Protein AF-A0AAW1MTC0-F1 (afdb_monomer_lite)

pLDDT: mean 72.54, std 16.13, range [32.16, 92.81]

Sequence (130 aa):
MGKDGNGERHPGLLRMIFGPSPLHTHTLKHLAIARGFKNVDELLASLGKKAHEISLKEAMAMLEEASLDEYIESNISYYYRPGKGYRPCNQLLEKFLKPKEPHLINVYRRNLMKYCGYTKEELYSLKGKH

Structure (mmCIF, N/CA/C/O backbone):
data_AF-A0AAW1MTC0-F1
#
_entry.id   AF-A0AAW1MTC0-F1
#
loop_
_atom_site.group_PDB
_atom_site.id
_atom_site.type_symbol
_atom_site.label_atom_id
_atom_site.label_alt_id
_atom_site.label_comp_id
_atom_site.label_asym_id
_atom_site.label_entity_id
_atom_site.label_seq_id
_atom_site.pdbx_PDB_ins_code
_atom_site.Cartn_x
_atom_site.Cartn_y
_atom_site.Cartn_z
_atom_site.occupancy
_atom_site.B_iso_or_equiv
_atom_site.auth_seq_id
_atom_site.auth_comp_id
_atom_site.auth_asym_id
_atom_site.auth_atom_id
_atom_site.pdbx_PDB_model_num
ATOM 1 N N . MET A 1 1 ? 24.613 -7.323 26.678 1.00 32.16 1 MET A N 1
ATOM 2 C CA . MET A 1 1 ? 25.277 -7.378 25.356 1.00 32.16 1 MET A CA 1
ATOM 3 C C . MET A 1 1 ? 24.160 -7.597 24.342 1.00 32.16 1 MET A C 1
ATOM 5 O O . MET A 1 1 ? 23.613 -8.683 24.327 1.00 32.16 1 MET A O 1
ATOM 9 N N . GLY A 1 2 ? 23.533 -6.549 23.796 1.00 35.75 2 GLY A N 1
ATOM 10 C CA . GLY A 1 2 ? 24.021 -5.727 22.674 1.00 35.75 2 GLY A CA 1
ATOM 11 C C . GLY A 1 2 ? 23.745 -6.502 21.373 1.00 35.75 2 GLY A C 1
ATOM 12 O O . GLY A 1 2 ? 24.327 -7.562 21.215 1.00 35.75 2 GLY A O 1
ATOM 13 N N . LYS A 1 3 ? 22.879 -6.090 20.441 1.00 34.94 3 LYS A N 1
ATOM 14 C CA . LYS A 1 3 ? 22.654 -4.733 19.931 1.00 34.94 3 LYS A CA 1
ATOM 15 C C . LYS A 1 3 ? 21.317 -4.609 19.172 1.00 34.94 3 LYS A C 1
ATOM 17 O O . LYS A 1 3 ? 20.967 -5.480 18.387 1.00 34.94 3 LYS A O 1
ATOM 22 N N . ASP A 1 4 ? 20.652 -3.481 19.412 1.00 35.03 4 ASP A N 1
ATOM 23 C CA . ASP A 1 4 ? 20.067 -2.583 18.410 1.00 35.03 4 ASP A CA 1
ATOM 24 C C . ASP A 1 4 ? 18.969 -3.145 17.492 1.00 35.03 4 ASP A C 1
ATOM 26 O O . ASP A 1 4 ? 19.138 -3.308 16.285 1.00 35.03 4 ASP A O 1
ATOM 30 N N . GLY A 1 5 ? 17.771 -3.298 18.065 1.00 33.06 5 GLY A N 1
ATOM 31 C CA . GLY A 1 5 ? 16.521 -3.138 17.323 1.00 33.06 5 GLY A CA 1
ATOM 32 C C . GLY A 1 5 ? 16.388 -1.683 16.883 1.00 33.06 5 GLY A C 1
ATOM 33 O O . GLY A 1 5 ? 15.680 -0.896 17.511 1.00 33.06 5 GLY A O 1
ATOM 34 N N . ASN A 1 6 ? 17.123 -1.310 15.835 1.00 34.28 6 ASN A N 1
ATOM 35 C CA . ASN A 1 6 ? 16.982 -0.028 15.165 1.00 34.28 6 ASN A CA 1
ATOM 36 C C . ASN A 1 6 ? 15.666 -0.054 14.378 1.00 34.28 6 ASN A C 1
ATOM 38 O O . ASN A 1 6 ? 15.640 -0.213 13.161 1.00 34.28 6 ASN A O 1
ATOM 42 N N . GLY A 1 7 ? 14.555 0.043 15.110 1.00 34.62 7 GLY A N 1
ATOM 43 C CA . GLY A 1 7 ? 13.296 0.506 14.564 1.00 34.62 7 GLY A CA 1
ATOM 44 C C . GLY A 1 7 ? 13.522 1.945 14.144 1.00 34.62 7 GLY A C 1
ATOM 45 O O . GLY A 1 7 ? 13.298 2.864 14.935 1.00 34.62 7 GLY A O 1
ATOM 46 N N . GLU A 1 8 ? 14.031 2.132 12.926 1.00 37.62 8 GL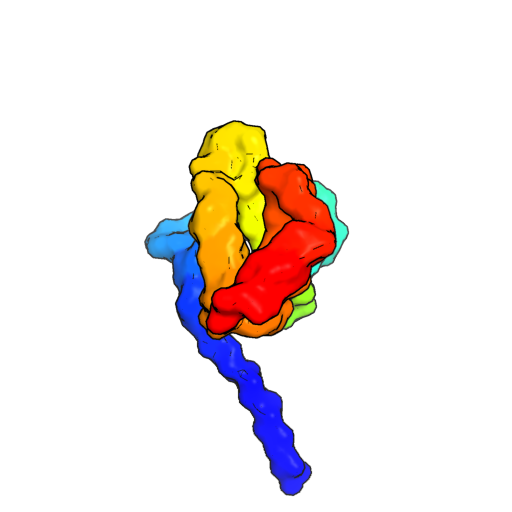U A N 1
ATOM 47 C CA . GLU A 1 8 ? 13.958 3.406 12.234 1.00 37.62 8 GLU A CA 1
ATOM 48 C C . GLU A 1 8 ? 12.480 3.765 12.184 1.00 37.62 8 GLU A C 1
ATOM 50 O O . GLU A 1 8 ? 11.711 3.324 11.334 1.00 37.62 8 GLU A O 1
ATOM 55 N N . ARG A 1 9 ? 12.050 4.533 13.186 1.00 47.78 9 ARG A N 1
ATOM 56 C CA . ARG A 1 9 ? 10.753 5.183 13.186 1.00 47.78 9 ARG A CA 1
ATOM 57 C C . ARG A 1 9 ? 10.734 5.941 11.870 1.00 47.78 9 ARG A C 1
ATOM 59 O O . ARG A 1 9 ? 11.598 6.787 11.654 1.00 47.78 9 ARG A O 1
ATOM 66 N N . HIS A 1 10 ? 9.807 5.598 10.982 1.00 44.53 10 HIS A N 1
ATOM 67 C CA . HIS A 1 10 ? 9.632 6.250 9.689 1.00 44.53 10 HIS A CA 1
ATOM 68 C C . HIS A 1 10 ? 8.545 7.337 9.824 1.00 44.53 10 HIS A C 1
ATOM 70 O O . HIS A 1 10 ? 7.417 7.142 9.362 1.00 44.53 10 HIS A O 1
ATOM 76 N N . PRO A 1 11 ? 8.818 8.507 10.443 1.00 44.66 11 PRO A N 1
ATOM 77 C CA . PRO A 1 11 ? 7.819 9.560 10.627 1.00 44.66 11 PRO A CA 1
ATOM 78 C C . PRO A 1 11 ? 7.290 10.092 9.287 1.00 44.66 11 PRO A C 1
ATOM 80 O O . PRO A 1 11 ? 6.151 10.551 9.210 1.00 44.66 11 PRO A O 1
ATOM 83 N N . GLY A 1 12 ? 8.082 9.991 8.211 1.00 45.09 12 GLY A N 1
ATOM 84 C CA . GLY A 1 12 ? 7.657 10.345 6.854 1.00 45.09 12 GLY A CA 1
ATOM 85 C C . GLY A 1 12 ? 6.577 9.417 6.292 1.00 45.09 12 GLY A C 1
ATOM 86 O O . GLY A 1 12 ? 5.642 9.889 5.646 1.00 45.09 12 GLY A O 1
ATOM 87 N N . LEU A 1 13 ? 6.659 8.121 6.601 1.00 50.22 13 LEU A N 1
ATOM 88 C CA . LEU A 1 13 ? 5.691 7.106 6.188 1.00 50.22 13 LEU A CA 1
ATOM 89 C C . LEU A 1 13 ? 4.363 7.317 6.920 1.00 50.22 13 LEU A C 1
ATOM 91 O O . LEU A 1 13 ? 3.309 7.378 6.300 1.00 50.22 13 LEU A O 1
ATOM 95 N N . LEU A 1 14 ? 4.432 7.583 8.225 1.00 48.91 14 LEU A N 1
ATOM 96 C CA . LEU A 1 14 ? 3.274 7.876 9.071 1.00 48.91 14 LEU A CA 1
ATOM 97 C C . LEU A 1 14 ? 2.541 9.153 8.626 1.00 48.91 14 LEU A C 1
ATOM 99 O O . LEU A 1 14 ? 1.317 9.167 8.510 1.00 48.91 14 LEU A O 1
ATOM 103 N N . ARG A 1 15 ? 3.268 10.219 8.275 1.00 47.66 15 ARG A N 1
ATOM 104 C CA . ARG A 1 15 ? 2.656 11.450 7.745 1.00 47.66 15 ARG A CA 1
ATOM 105 C C . ARG A 1 15 ? 2.030 11.250 6.358 1.00 47.66 15 ARG A C 1
ATOM 107 O O . ARG A 1 15 ? 1.023 11.885 6.051 1.00 47.66 15 ARG A O 1
ATOM 114 N N . MET A 1 16 ? 2.601 10.365 5.538 1.00 49.62 16 MET A N 1
ATOM 115 C CA . MET A 1 16 ? 2.048 9.973 4.234 1.00 49.62 16 MET A CA 1
ATOM 116 C C . MET A 1 16 ? 0.772 9.129 4.376 1.00 49.62 16 MET A C 1
ATOM 118 O O . MET A 1 16 ? -0.107 9.199 3.520 1.00 49.62 16 MET A O 1
ATOM 122 N N . ILE A 1 17 ? 0.678 8.366 5.464 1.00 51.66 17 ILE A N 1
ATOM 123 C CA . ILE A 1 17 ? -0.418 7.451 5.774 1.00 51.66 17 ILE A CA 1
ATOM 124 C C . ILE A 1 17 ? -1.635 8.178 6.369 1.00 51.66 17 ILE A C 1
ATOM 126 O O . ILE A 1 17 ? -2.764 7.939 5.946 1.00 51.66 17 ILE A O 1
ATOM 130 N N . PHE A 1 18 ? -1.422 9.060 7.347 1.00 53.31 18 PHE A N 1
ATOM 131 C CA . PHE A 1 18 ? -2.520 9.640 8.129 1.00 53.31 18 PHE A CA 1
ATOM 132 C C . PHE A 1 18 ? -2.961 11.030 7.649 1.00 53.31 18 PHE A C 1
ATOM 134 O O . PHE A 1 18 ? -4.086 11.444 7.925 1.00 53.31 18 PHE A O 1
ATOM 141 N N . GLY A 1 19 ? -2.115 11.757 6.908 1.00 45.34 19 GLY A N 1
ATOM 142 C CA . GLY A 1 19 ? -2.355 13.177 6.639 1.00 45.34 19 GLY A CA 1
ATOM 143 C C . GLY A 1 19 ? -2.481 14.005 7.937 1.00 45.34 19 GLY A C 1
ATOM 144 O O . GLY A 1 19 ? -2.258 13.495 9.032 1.00 45.34 19 GLY A O 1
ATOM 145 N N . PRO A 1 20 ? -2.798 15.308 7.852 1.00 41.78 20 PRO A N 1
ATOM 146 C CA . PRO A 1 20 ? -2.949 16.178 9.025 1.00 41.78 20 PRO A CA 1
ATOM 147 C C . PRO A 1 20 ? -4.339 16.108 9.694 1.00 41.78 20 PRO A C 1
ATOM 149 O O . PRO A 1 20 ? -4.627 16.915 10.574 1.00 41.78 20 PRO A O 1
ATOM 152 N N . SER A 1 21 ? -5.222 15.201 9.269 1.00 43.12 21 SER A N 1
ATOM 153 C CA . SER A 1 21 ? -6.637 15.181 9.667 1.00 43.12 21 SER A CA 1
ATOM 154 C C . SER A 1 21 ? -6.946 14.065 10.677 1.00 43.12 21 SER A C 1
ATOM 156 O O . SER A 1 21 ? -6.202 13.087 10.748 1.00 43.12 21 SER A O 1
ATOM 158 N N . PRO A 1 22 ? -8.034 14.188 11.468 1.00 50.16 22 PRO A N 1
ATOM 159 C CA . PRO A 1 22 ? -8.497 13.118 12.356 1.00 50.16 22 PRO A CA 1
ATOM 160 C C . PRO A 1 22 ? -8.646 11.794 11.597 1.00 50.16 22 PRO A C 1
ATOM 162 O O . PRO A 1 22 ? -8.871 11.811 10.387 1.00 50.16 22 PRO A O 1
ATOM 165 N N . LEU A 1 23 ? -8.530 10.664 12.311 1.00 58.09 23 LEU A N 1
ATOM 166 C CA . LEU A 1 23 ? -8.659 9.304 11.769 1.00 58.09 23 LEU A CA 1
ATOM 167 C C . LEU A 1 23 ? -9.931 9.182 10.918 1.00 58.09 23 LEU A C 1
ATOM 169 O O . LEU A 1 23 ? -11.021 8.917 11.420 1.00 58.09 23 LEU A O 1
ATOM 173 N N . HIS A 1 24 ? -9.801 9.404 9.611 1.00 63.59 24 HIS A N 1
ATOM 174 C CA . HIS A 1 24 ? -10.917 9.278 8.690 1.00 63.59 24 HIS A CA 1
ATOM 175 C C . HIS A 1 24 ? -11.379 7.817 8.682 1.00 63.59 24 HIS A C 1
ATOM 177 O O . HIS A 1 24 ? -10.584 6.897 8.872 1.00 63.59 24 HIS A O 1
ATOM 183 N N . THR A 1 25 ? -12.657 7.576 8.374 1.00 64.31 25 THR A N 1
ATOM 184 C CA . THR A 1 25 ? -13.231 6.225 8.204 1.00 64.31 25 THR A CA 1
ATOM 185 C C . THR A 1 25 ? -12.379 5.335 7.291 1.00 64.31 25 THR A C 1
ATOM 187 O O . THR A 1 25 ? -12.350 4.117 7.439 1.00 64.31 25 THR A O 1
ATOM 190 N N . HIS A 1 26 ? -11.651 5.941 6.352 1.00 67.94 26 HIS A N 1
ATOM 191 C CA . HIS A 1 26 ? -10.685 5.265 5.498 1.00 67.94 26 HIS A CA 1
ATOM 192 C C . HIS A 1 26 ? -9.518 4.640 6.280 1.00 67.94 26 HIS A C 1
ATOM 194 O O . HIS A 1 26 ? -9.165 3.492 6.039 1.00 67.94 26 HIS A O 1
ATOM 200 N N . THR A 1 27 ? -8.952 5.341 7.258 1.00 71.75 27 THR A N 1
ATOM 201 C CA . THR A 1 27 ? -7.850 4.825 8.071 1.00 71.75 27 THR A CA 1
ATOM 202 C C . THR A 1 27 ? -8.278 3.636 8.920 1.00 71.75 27 THR A C 1
ATOM 204 O O . THR A 1 27 ? -7.564 2.640 8.971 1.00 71.75 27 THR A O 1
ATOM 207 N N . LEU A 1 28 ? -9.477 3.695 9.506 1.00 76.81 28 LEU A N 1
ATOM 208 C CA . LEU A 1 28 ? -10.050 2.567 10.244 1.00 76.81 28 LEU A CA 1
ATOM 209 C C . LEU A 1 28 ? -10.315 1.361 9.334 1.00 76.81 28 LEU A C 1
ATOM 211 O O . LEU A 1 28 ? -10.096 0.230 9.752 1.00 76.81 28 LEU A O 1
ATOM 215 N N . LYS A 1 29 ? -10.727 1.581 8.076 1.00 77.31 29 LYS A N 1
ATOM 216 C CA . LYS A 1 29 ? -10.874 0.494 7.089 1.00 77.31 29 LYS A CA 1
ATOM 217 C C . LYS A 1 29 ? -9.547 -0.203 6.817 1.00 77.31 29 LYS A C 1
ATOM 219 O O . LYS A 1 29 ? -9.502 -1.425 6.772 1.00 77.31 29 LYS A O 1
ATOM 224 N N . HIS A 1 30 ? -8.473 0.561 6.638 1.00 72.75 30 HIS A N 1
ATOM 225 C CA . HIS A 1 30 ? -7.155 -0.020 6.375 1.00 72.75 30 HIS A CA 1
ATOM 226 C C . HIS A 1 30 ? -6.581 -0.702 7.613 1.00 72.75 30 HIS A C 1
ATOM 228 O O . HIS A 1 30 ? -5.959 -1.749 7.487 1.00 72.75 30 HIS A O 1
ATOM 234 N N . LEU A 1 31 ? -6.844 -0.157 8.801 1.00 76.25 31 LEU A N 1
ATOM 235 C CA . LEU A 1 31 ? -6.480 -0.792 10.061 1.00 76.25 31 LEU A CA 1
ATOM 236 C C . LEU A 1 31 ? -7.211 -2.127 10.262 1.00 76.25 31 LEU A C 1
ATOM 238 O O . LEU A 1 31 ? -6.598 -3.105 10.678 1.00 76.25 31 LEU A O 1
ATOM 242 N N . ALA A 1 32 ? -8.501 -2.181 9.918 1.00 79.50 32 ALA A N 1
ATOM 243 C CA . ALA A 1 32 ? -9.287 -3.408 9.967 1.00 79.50 32 ALA A CA 1
ATOM 244 C C . ALA A 1 32 ? -8.684 -4.482 9.051 1.00 79.50 32 ALA A C 1
ATOM 246 O O . ALA A 1 32 ? -8.410 -5.584 9.514 1.00 79.50 32 ALA A O 1
ATOM 247 N N . ILE A 1 33 ? -8.385 -4.128 7.794 1.00 73.88 33 ILE A N 1
ATOM 248 C CA . ILE A 1 33 ? -7.745 -5.034 6.826 1.00 73.88 33 ILE A CA 1
ATOM 249 C C . ILE A 1 33 ? -6.393 -5.530 7.349 1.00 73.88 33 ILE A C 1
ATOM 251 O O . ILE A 1 33 ? -6.149 -6.732 7.345 1.00 73.88 33 ILE A O 1
ATOM 255 N N . ALA A 1 34 ? -5.538 -4.626 7.833 1.00 71.31 34 ALA A N 1
ATOM 256 C CA . ALA A 1 34 ? -4.193 -4.966 8.296 1.00 71.31 34 ALA A CA 1
ATOM 257 C C . ALA A 1 34 ? -4.196 -5.901 9.522 1.00 71.31 34 ALA A C 1
ATOM 259 O O . ALA A 1 34 ? -3.251 -6.653 9.733 1.00 71.31 34 ALA A O 1
ATOM 260 N N . ARG A 1 35 ? -5.268 -5.888 10.323 1.00 76.50 35 ARG A N 1
ATOM 261 C CA . ARG A 1 35 ? -5.459 -6.815 11.450 1.00 76.50 35 ARG A CA 1
ATOM 262 C C . ARG A 1 35 ? -6.289 -8.056 11.104 1.00 76.50 35 ARG A C 1
ATOM 264 O O . ARG A 1 35 ? -6.621 -8.825 12.002 1.00 76.50 35 ARG A O 1
ATOM 271 N N . GLY A 1 36 ? -6.624 -8.259 9.829 1.00 77.31 36 GLY A N 1
ATOM 272 C CA . GLY A 1 36 ? -7.372 -9.426 9.358 1.00 77.31 36 GLY A CA 1
ATOM 273 C C . GLY A 1 36 ? -8.887 -9.363 9.584 1.00 77.31 36 GLY A C 1
ATOM 274 O O . GLY A 1 36 ? -9.561 -10.385 9.460 1.00 77.31 36 GLY A O 1
ATOM 275 N N . PHE A 1 37 ? -9.445 -8.192 9.895 1.00 84.25 37 PHE A N 1
ATOM 276 C CA . PHE A 1 37 ? -10.891 -7.989 10.015 1.00 84.25 37 PHE A CA 1
ATOM 277 C C . PHE A 1 37 ? -11.531 -7.696 8.657 1.00 84.25 37 PHE A C 1
ATOM 279 O O . PHE A 1 37 ? -10.933 -7.054 7.788 1.00 84.25 37 PHE A O 1
ATOM 286 N N . LYS A 1 38 ? -12.789 -8.111 8.471 1.00 81.19 38 LYS A N 1
ATOM 287 C CA . LYS A 1 38 ? -13.498 -7.916 7.193 1.00 81.19 38 LYS A CA 1
ATOM 288 C C . LYS A 1 38 ? -13.936 -6.472 6.978 1.00 81.19 38 LYS A C 1
ATOM 290 O O . LYS A 1 38 ? -14.080 -6.029 5.839 1.00 81.19 38 LYS A O 1
ATOM 295 N N . ASN A 1 39 ? -14.212 -5.749 8.058 1.00 83.56 39 ASN A N 1
ATOM 296 C CA . ASN A 1 39 ? -14.722 -4.385 8.018 1.00 83.56 39 ASN A CA 1
ATOM 297 C C . ASN A 1 39 ? -14.390 -3.625 9.315 1.00 83.56 39 ASN A C 1
ATOM 299 O O . ASN A 1 39 ? -13.837 -4.177 10.265 1.00 83.56 39 ASN A O 1
ATOM 303 N N . VAL A 1 40 ? -14.718 -2.332 9.331 1.00 84.19 40 VAL A N 1
ATOM 304 C CA . VAL A 1 40 ? -14.473 -1.453 10.484 1.00 84.19 40 VAL A CA 1
ATOM 305 C C . VAL A 1 40 ? -15.293 -1.873 11.696 1.00 84.19 40 VAL A C 1
ATOM 307 O O . VAL A 1 40 ? -14.786 -1.783 12.805 1.00 84.19 40 VAL A O 1
ATOM 310 N N . ASP A 1 41 ? -16.520 -2.351 11.509 1.00 86.12 41 ASP A N 1
ATOM 311 C CA . ASP A 1 41 ? -17.399 -2.696 12.627 1.00 86.12 41 ASP A CA 1
ATOM 312 C C . ASP A 1 41 ? -16.860 -3.898 13.411 1.00 86.12 41 ASP A C 1
ATOM 314 O O . ASP A 1 41 ? -16.874 -3.878 14.637 1.00 86.12 41 ASP A O 1
ATOM 318 N N . GLU A 1 42 ? -16.293 -4.897 12.728 1.00 87.31 42 GLU A N 1
ATOM 319 C CA . GLU A 1 42 ? -15.599 -6.025 13.364 1.00 87.31 42 GLU A CA 1
ATOM 320 C C . GLU A 1 42 ? -14.370 -5.569 14.162 1.00 87.31 42 GLU A C 1
ATOM 322 O O . GLU A 1 42 ? -14.180 -6.000 15.301 1.00 87.31 42 GLU A O 1
ATOM 327 N N . LEU A 1 43 ? -13.571 -4.651 13.606 1.00 88.06 43 LEU A N 1
ATOM 328 C CA . LEU A 1 43 ? -12.450 -4.043 14.327 1.00 88.06 43 LEU A CA 1
ATOM 329 C C . LEU A 1 43 ? -12.949 -3.311 15.583 1.00 88.06 43 LEU A C 1
ATOM 331 O O . LEU A 1 43 ? -12.444 -3.551 16.676 1.00 88.06 43 LEU A O 1
ATOM 335 N N . LEU A 1 44 ? -13.948 -2.439 15.445 1.00 88.44 44 LEU A N 1
ATOM 336 C CA . LEU A 1 44 ? -14.503 -1.647 16.546 1.00 88.44 44 LEU A CA 1
ATOM 337 C C . LEU A 1 44 ? -15.117 -2.529 17.641 1.00 88.44 44 LEU A C 1
ATOM 339 O O . LEU A 1 44 ? -14.890 -2.282 18.826 1.00 88.44 44 LEU A O 1
ATOM 343 N N . ALA A 1 45 ? -15.825 -3.592 17.249 1.00 89.75 45 ALA A N 1
ATOM 344 C CA . ALA A 1 45 ? -16.372 -4.588 18.161 1.00 89.75 45 ALA A CA 1
ATOM 345 C C . ALA A 1 45 ? -15.265 -5.325 18.928 1.00 89.75 45 ALA A C 1
ATOM 347 O O . ALA A 1 45 ? -15.375 -5.476 20.142 1.00 89.75 45 ALA A O 1
ATOM 348 N N . SER A 1 46 ? -14.174 -5.715 18.253 1.00 88.12 46 SER A N 1
ATOM 349 C CA . SER A 1 46 ? -13.023 -6.367 18.901 1.00 88.12 46 SER A CA 1
ATOM 350 C C . SER A 1 46 ? -12.320 -5.466 19.92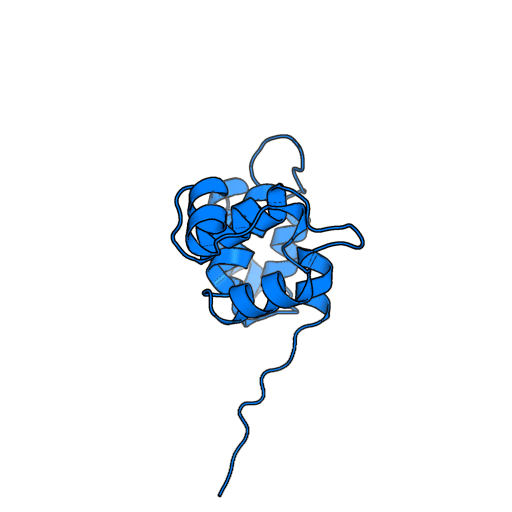1 1.00 88.12 46 SER A C 1
ATOM 352 O O . SER A 1 46 ? -11.808 -5.949 20.928 1.00 88.12 46 SER A O 1
ATOM 354 N N . LEU A 1 47 ? -12.331 -4.152 19.680 1.00 86.06 47 LEU A N 1
ATOM 355 C CA . LEU A 1 47 ? -11.732 -3.152 20.560 1.00 86.06 47 LEU A CA 1
ATOM 356 C C . LEU A 1 47 ? -12.682 -2.707 21.679 1.00 86.06 47 LEU A C 1
ATOM 358 O O . LEU A 1 47 ? -12.240 -2.038 22.610 1.00 86.06 47 LEU A O 1
ATOM 362 N N . GLY A 1 48 ? -13.978 -3.025 21.578 1.00 89.00 48 GLY A N 1
ATOM 363 C CA . GLY A 1 48 ? -15.007 -2.516 22.484 1.00 89.00 48 GLY A CA 1
ATOM 364 C C . GLY A 1 48 ? -15.152 -0.991 22.431 1.00 89.00 48 GLY A C 1
ATOM 365 O O . GLY A 1 48 ? -15.474 -0.375 23.445 1.00 89.00 48 GLY A O 1
ATOM 366 N N . LYS A 1 49 ? -14.872 -0.370 21.276 1.00 86.94 49 LYS A N 1
ATOM 367 C CA . LYS A 1 49 ? -14.797 1.092 21.107 1.00 86.94 49 LYS A CA 1
ATOM 368 C C . LYS A 1 49 ? -15.595 1.576 19.904 1.00 86.94 49 LYS A C 1
ATOM 370 O O . LYS A 1 49 ? -15.765 0.864 18.921 1.00 86.94 49 LYS A O 1
ATOM 375 N N . LYS A 1 50 ? -16.024 2.835 19.935 1.00 84.19 50 LYS A N 1
ATOM 376 C CA . LYS A 1 50 ? -16.572 3.565 18.785 1.00 84.19 50 LYS A CA 1
ATOM 377 C C . LYS A 1 50 ? -15.448 4.230 17.987 1.00 84.19 50 LYS A C 1
ATOM 379 O O . LYS A 1 50 ? -14.388 4.552 18.512 1.00 84.19 50 LYS A O 1
ATOM 384 N N . ALA A 1 51 ? -15.708 4.516 16.710 1.00 78.31 51 ALA A N 1
ATOM 385 C CA . ALA A 1 51 ? -14.722 5.094 15.786 1.00 78.31 51 ALA A CA 1
ATOM 386 C C . ALA A 1 51 ? -14.045 6.384 16.290 1.00 78.31 51 ALA A C 1
ATOM 388 O O . ALA A 1 51 ? -12.858 6.582 16.056 1.00 78.31 51 ALA A O 1
ATOM 389 N N . HIS A 1 52 ? -14.787 7.254 16.982 1.00 78.56 52 HIS A N 1
ATOM 390 C CA . HIS A 1 52 ? -14.268 8.520 17.515 1.00 78.56 52 HIS A CA 1
ATOM 391 C C . HIS A 1 52 ? -13.482 8.360 18.827 1.00 78.56 52 HIS A C 1
ATOM 393 O O . HIS A 1 52 ? -12.854 9.315 19.272 1.00 78.56 52 HIS A O 1
ATOM 399 N N . GLU A 1 53 ? -13.520 7.177 19.446 1.00 80.94 53 GLU A N 1
ATOM 400 C CA . GLU A 1 53 ? -12.806 6.859 20.691 1.00 80.94 53 GLU A CA 1
ATOM 401 C C . GLU A 1 53 ? -11.415 6.268 20.425 1.00 80.94 53 GLU A C 1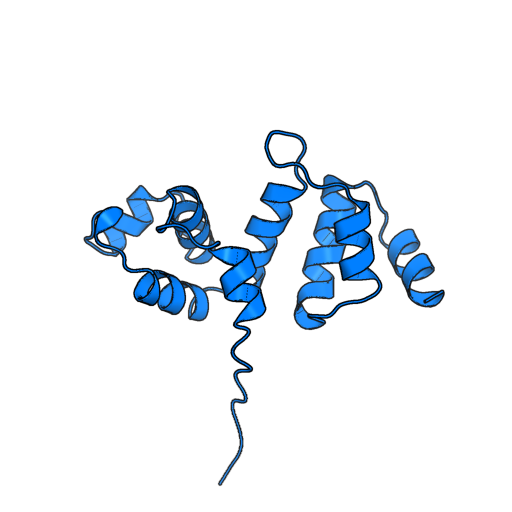
ATOM 403 O O . GLU A 1 53 ? -10.649 6.033 21.359 1.00 80.94 53 GLU A O 1
ATOM 408 N N . ILE A 1 54 ? -11.080 6.015 19.156 1.00 79.19 54 ILE A N 1
ATOM 409 C CA . ILE A 1 54 ? -9.753 5.556 18.753 1.00 79.19 54 ILE A CA 1
ATOM 410 C C . ILE A 1 54 ? -8.875 6.781 18.545 1.00 79.19 54 ILE A C 1
ATOM 412 O O . ILE A 1 54 ? -9.103 7.589 17.643 1.00 79.19 54 ILE A O 1
ATOM 416 N N . SER A 1 55 ? -7.845 6.911 19.375 1.00 77.81 55 SER A N 1
ATOM 417 C CA . SER A 1 55 ? -6.841 7.952 19.197 1.00 77.81 55 SER A CA 1
ATOM 418 C C . SER A 1 55 ? -5.877 7.611 18.058 1.00 77.81 55 SER A C 1
ATOM 420 O O . SER A 1 55 ? -5.634 6.445 17.738 1.00 77.81 55 SER A O 1
ATOM 422 N N . LEU A 1 56 ? -5.246 8.638 17.477 1.00 70.31 56 LEU A N 1
ATOM 423 C CA . LEU A 1 56 ? -4.184 8.449 16.482 1.00 70.31 56 LEU A CA 1
ATOM 424 C C . LEU A 1 56 ? -3.055 7.558 17.026 1.00 70.31 56 LEU A C 1
ATOM 426 O O . LEU A 1 56 ? -2.565 6.691 16.314 1.00 70.31 56 LEU A O 1
ATOM 430 N N . LYS A 1 57 ? -2.690 7.728 18.302 1.00 71.25 57 LYS A N 1
ATOM 431 C CA . LYS A 1 57 ? -1.639 6.941 18.960 1.00 71.25 57 LYS A CA 1
ATOM 432 C C . LYS A 1 57 ? -1.985 5.451 19.027 1.00 71.25 57 LYS A C 1
ATOM 434 O O . LYS A 1 57 ? -1.122 4.618 18.779 1.00 71.25 57 LYS A O 1
ATOM 439 N N . GLU A 1 58 ? -3.234 5.111 19.333 1.00 75.44 58 GLU A N 1
ATOM 440 C CA . GLU A 1 58 ? -3.687 3.714 19.360 1.00 75.44 58 GLU A CA 1
ATOM 441 C C . GLU A 1 58 ? -3.762 3.114 17.959 1.00 75.44 58 GLU A C 1
ATOM 443 O O . GLU A 1 58 ? -3.312 1.992 17.752 1.00 75.44 58 GLU A O 1
ATOM 448 N N . ALA A 1 59 ? -4.266 3.872 16.979 1.00 74.94 59 ALA A N 1
ATOM 449 C CA . ALA A 1 59 ? -4.239 3.450 15.581 1.00 74.94 59 ALA A CA 1
ATOM 450 C C . ALA A 1 59 ? -2.810 3.164 15.103 1.00 74.94 59 ALA A C 1
ATOM 452 O O . ALA A 1 59 ? -2.592 2.180 14.405 1.00 74.94 59 ALA A O 1
ATOM 453 N N . MET A 1 60 ? -1.837 3.979 15.514 1.00 68.69 60 MET A N 1
ATOM 454 C CA . MET A 1 60 ? -0.426 3.760 15.201 1.00 68.69 60 MET A CA 1
ATOM 455 C C . MET A 1 60 ? 0.127 2.491 15.853 1.00 68.69 60 MET A C 1
ATOM 457 O O . MET A 1 60 ? 0.714 1.681 15.148 1.00 68.69 60 MET A O 1
ATOM 461 N N . ALA A 1 61 ? -0.108 2.277 17.150 1.00 72.31 61 ALA A N 1
ATOM 462 C CA . ALA A 1 61 ? 0.341 1.062 17.835 1.00 72.31 61 ALA A CA 1
ATOM 463 C C . ALA A 1 61 ? -0.238 -0.206 17.183 1.00 72.31 61 ALA A C 1
ATOM 465 O O . ALA A 1 61 ? 0.463 -1.188 16.964 1.00 72.31 61 ALA A O 1
ATOM 466 N N . MET A 1 62 ? -1.509 -0.159 16.778 1.00 74.44 62 MET A N 1
ATOM 467 C CA . MET A 1 62 ? -2.139 -1.278 16.085 1.00 74.44 62 MET A CA 1
ATOM 468 C C . MET A 1 62 ? -1.584 -1.517 14.668 1.00 74.44 62 MET A C 1
ATOM 470 O O . MET A 1 62 ? -1.664 -2.647 14.192 1.00 74.44 62 MET A O 1
ATOM 474 N N . LEU A 1 63 ? -1.036 -0.493 14.000 1.00 68.38 63 LEU A N 1
ATOM 475 C CA . LEU A 1 63 ? -0.328 -0.644 12.721 1.00 68.38 63 LEU A CA 1
ATOM 476 C C . LEU A 1 63 ? 1.108 -1.136 12.875 1.00 68.38 63 LEU A C 1
ATOM 478 O O . LEU A 1 63 ? 1.617 -1.742 11.943 1.00 68.38 63 LEU A O 1
ATOM 482 N N . GLU A 1 64 ? 1.758 -0.866 14.005 1.00 64.94 64 GLU A N 1
ATOM 483 C CA . GLU A 1 64 ? 3.080 -1.427 14.309 1.00 64.94 64 GLU A CA 1
ATOM 484 C C . GLU A 1 64 ? 2.997 -2.940 14.571 1.00 64.94 64 GLU A C 1
ATOM 486 O O . GLU A 1 64 ? 3.929 -3.670 14.247 1.00 64.94 64 GL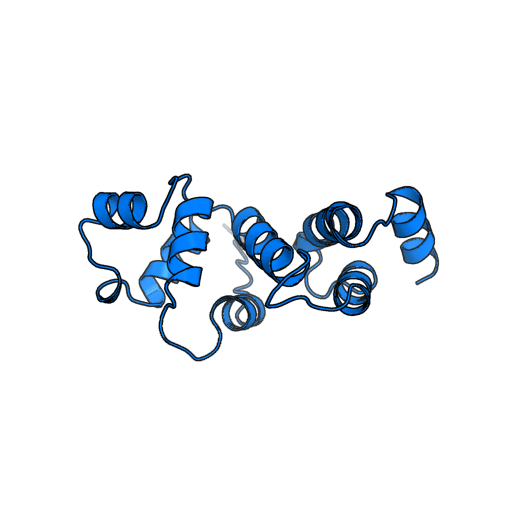U A O 1
ATOM 491 N N . GLU A 1 65 ? 1.871 -3.415 15.117 1.00 60.88 65 GLU A N 1
ATOM 492 C CA . GLU A 1 65 ? 1.593 -4.846 15.316 1.00 60.88 65 GLU A CA 1
ATOM 493 C C . GLU A 1 65 ? 1.104 -5.562 14.049 1.00 60.88 65 GLU A C 1
ATOM 495 O O . GLU A 1 65 ? 1.332 -6.761 13.885 1.00 60.88 65 GLU A O 1
ATOM 500 N N . ALA A 1 66 ? 0.399 -4.850 13.169 1.00 62.03 66 ALA A N 1
ATOM 501 C CA . ALA A 1 66 ? 0.015 -5.365 11.862 1.00 62.03 66 ALA A CA 1
ATOM 502 C C . ALA A 1 66 ? 1.219 -5.337 10.908 1.00 62.03 66 ALA A C 1
ATOM 504 O O . ALA A 1 66 ? 2.120 -4.515 11.061 1.00 62.03 66 ALA A O 1
ATOM 505 N N . SER A 1 67 ? 1.251 -6.202 9.891 1.00 65.75 67 SER A N 1
ATOM 506 C CA . SER A 1 67 ? 2.317 -6.134 8.885 1.00 65.75 67 SER A CA 1
ATOM 507 C C . SER A 1 67 ? 2.234 -4.789 8.153 1.00 65.75 67 SER A C 1
ATOM 509 O O . SER A 1 67 ? 1.374 -4.581 7.294 1.00 65.75 67 SER A O 1
ATOM 511 N N . LEU A 1 68 ? 3.114 -3.852 8.517 1.00 67.69 68 LEU A N 1
ATOM 512 C CA . LEU A 1 68 ? 3.204 -2.501 7.958 1.00 67.69 68 LEU A CA 1
ATOM 513 C C . LEU A 1 68 ? 3.205 -2.519 6.416 1.00 67.69 68 LEU A C 1
ATOM 515 O O . LEU A 1 68 ? 2.604 -1.653 5.777 1.00 67.69 68 LEU A O 1
ATOM 519 N N . ASP A 1 69 ? 3.789 -3.560 5.824 1.00 66.50 69 ASP A N 1
ATOM 520 C CA . ASP A 1 69 ? 3.823 -3.799 4.382 1.00 66.50 69 ASP A CA 1
ATOM 521 C C . ASP A 1 69 ? 2.431 -4.008 3.764 1.00 66.50 69 ASP A C 1
ATOM 523 O O . ASP A 1 69 ? 2.149 -3.464 2.694 1.00 66.50 69 ASP A O 1
ATOM 527 N N . GLU A 1 70 ? 1.537 -4.750 4.425 1.00 66.81 70 GLU A N 1
ATOM 528 C CA . GLU A 1 70 ? 0.169 -4.998 3.939 1.00 66.81 70 GLU A CA 1
ATOM 529 C C . GLU A 1 70 ? -0.673 -3.722 3.983 1.00 66.81 70 GLU A C 1
ATOM 531 O O . GLU A 1 70 ? -1.418 -3.406 3.048 1.00 66.81 70 GLU A O 1
ATOM 536 N N . TYR A 1 71 ? -0.503 -2.938 5.046 1.00 69.69 71 TYR A N 1
ATOM 537 C CA . TYR A 1 71 ? -1.161 -1.647 5.185 1.00 69.69 71 TYR A CA 1
ATOM 538 C C . TYR A 1 71 ? -0.710 -0.659 4.098 1.00 69.69 71 TYR A C 1
ATOM 540 O O . TYR A 1 71 ? -1.524 0.050 3.490 1.00 69.69 71 TYR A O 1
ATOM 548 N N . ILE A 1 72 ? 0.594 -0.616 3.825 1.00 71.81 72 ILE A N 1
ATOM 549 C CA . ILE A 1 72 ? 1.169 0.239 2.787 1.00 71.81 72 ILE A CA 1
ATOM 550 C C . ILE A 1 72 ? 0.733 -0.228 1.400 1.00 71.81 72 ILE A C 1
ATOM 552 O O . ILE A 1 72 ? 0.376 0.602 0.563 1.00 71.81 72 ILE A O 1
ATOM 556 N N . GLU A 1 73 ? 0.686 -1.538 1.157 1.00 75.06 73 GLU A N 1
ATOM 557 C CA . GLU A 1 73 ? 0.174 -2.102 -0.091 1.00 75.06 73 GLU A CA 1
ATOM 558 C C . GLU A 1 73 ? -1.291 -1.734 -0.330 1.00 75.06 73 GLU A C 1
ATOM 560 O O . GLU A 1 73 ? -1.636 -1.325 -1.443 1.00 75.06 73 GLU A O 1
ATOM 565 N N . SER A 1 74 ? -2.135 -1.801 0.703 1.00 71.50 74 SER A N 1
ATOM 566 C CA . SER A 1 74 ? -3.535 -1.365 0.642 1.00 71.50 74 SER A CA 1
ATOM 567 C C . SER A 1 74 ? -3.654 0.131 0.320 1.00 71.50 74 SER A C 1
ATOM 569 O O . SER A 1 74 ? -4.422 0.523 -0.564 1.00 71.50 74 SER A O 1
ATOM 571 N N . ASN A 1 75 ? -2.855 0.982 0.973 1.00 73.50 75 ASN A N 1
ATOM 572 C CA . ASN A 1 75 ? -2.851 2.426 0.717 1.00 73.50 75 ASN A CA 1
ATOM 573 C C . ASN A 1 75 ? -2.386 2.772 -0.692 1.00 73.50 75 ASN A C 1
ATOM 575 O O . ASN A 1 75 ? -3.043 3.547 -1.385 1.00 73.50 75 ASN A O 1
ATOM 579 N N . ILE A 1 76 ? -1.276 2.191 -1.141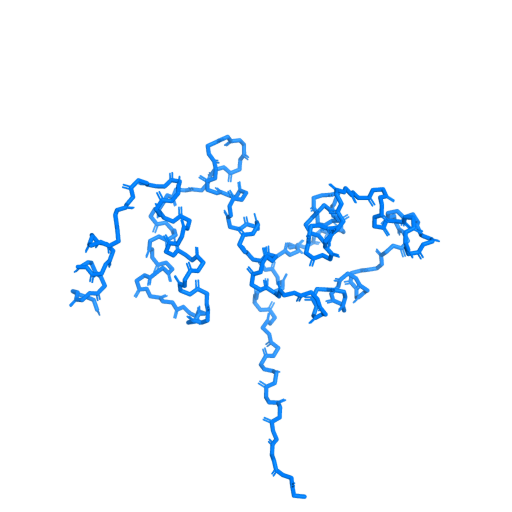 1.00 75.31 76 ILE A N 1
ATOM 580 C CA . ILE A 1 76 ? -0.776 2.404 -2.499 1.00 75.31 76 ILE A CA 1
ATOM 581 C C . ILE A 1 76 ? -1.830 1.918 -3.499 1.00 75.31 76 ILE A C 1
ATOM 583 O O . ILE A 1 76 ? -2.215 2.680 -4.382 1.00 75.31 76 ILE A O 1
ATOM 587 N N . SER A 1 77 ? -2.393 0.723 -3.307 1.00 76.25 77 SER A N 1
ATOM 588 C CA . SER A 1 77 ? -3.448 0.191 -4.179 1.00 76.25 77 SER A CA 1
ATOM 589 C C . SER A 1 77 ? -4.641 1.138 -4.302 1.00 76.25 77 SER A C 1
ATOM 591 O O . SER A 1 77 ? -5.166 1.321 -5.399 1.00 76.25 77 SER A O 1
ATOM 593 N N . TYR A 1 78 ? -5.060 1.772 -3.202 1.00 73.81 78 TYR A N 1
ATOM 594 C CA . TYR A 1 78 ? -6.157 2.740 -3.205 1.00 73.81 78 TYR A CA 1
ATOM 595 C C . TYR A 1 78 ? -5.882 3.939 -4.124 1.00 73.81 78 TYR A C 1
ATOM 597 O O . TYR A 1 78 ? -6.757 4.326 -4.894 1.00 73.81 78 TYR A O 1
ATOM 605 N N . TYR A 1 79 ? -4.666 4.492 -4.089 1.00 73.31 79 TYR A N 1
ATOM 606 C CA . TYR A 1 79 ? -4.308 5.653 -4.906 1.00 73.31 79 TYR A CA 1
ATOM 607 C C . TYR A 1 79 ? -4.059 5.329 -6.380 1.00 73.31 79 TYR A C 1
ATOM 609 O O . TYR A 1 79 ? -4.139 6.236 -7.194 1.00 73.31 79 TYR A O 1
ATOM 617 N N . TYR A 1 80 ? -3.728 4.093 -6.752 1.00 74.69 80 TYR A N 1
ATOM 618 C CA . TYR A 1 80 ? -3.420 3.756 -8.153 1.00 74.69 80 TYR A CA 1
ATOM 619 C C . TYR A 1 80 ? -4.522 2.955 -8.847 1.00 74.69 80 TYR A C 1
ATOM 621 O O . TYR A 1 80 ? -4.505 2.819 -10.069 1.00 74.69 80 TYR A O 1
ATOM 629 N N . ARG A 1 81 ? -5.528 2.473 -8.109 1.00 75.31 81 ARG A N 1
ATOM 630 C CA . ARG A 1 81 ? -6.730 1.884 -8.704 1.00 75.31 81 ARG A CA 1
ATOM 631 C C . ARG A 1 81 ? -7.484 2.940 -9.535 1.00 75.31 81 ARG A C 1
ATOM 633 O O . ARG A 1 81 ? -7.673 4.057 -9.054 1.00 75.31 81 ARG A O 1
ATOM 640 N N . PRO A 1 82 ? -7.975 2.600 -10.743 1.00 68.00 82 PRO A N 1
ATOM 641 C CA . PRO A 1 82 ? -8.812 3.507 -11.528 1.00 68.00 82 PRO A CA 1
ATOM 642 C C . PRO A 1 82 ? -10.041 3.978 -10.729 1.00 68.00 82 PRO A C 1
ATOM 644 O O . PRO A 1 82 ? -10.791 3.148 -10.208 1.00 68.00 82 PRO A O 1
ATOM 647 N N . GLY A 1 83 ? -10.244 5.297 -10.616 1.00 69.88 83 GLY A N 1
ATOM 648 C CA . GLY A 1 83 ? -11.358 5.893 -9.865 1.00 69.88 83 GLY A CA 1
ATOM 649 C C . GLY A 1 83 ? -11.008 7.204 -9.145 1.00 69.88 83 GLY A C 1
ATOM 650 O O . GLY A 1 83 ? -10.041 7.887 -9.481 1.00 69.88 83 GLY A O 1
ATOM 651 N N . LYS A 1 84 ? -11.815 7.581 -8.140 1.00 50.47 84 LYS A N 1
ATOM 652 C CA . LYS A 1 84 ? -11.562 8.770 -7.303 1.00 50.47 84 LYS A CA 1
ATOM 653 C C . LYS A 1 84 ? -10.301 8.564 -6.457 1.00 50.47 84 LYS A C 1
ATOM 655 O O . LYS A 1 84 ? -10.235 7.610 -5.692 1.00 50.47 84 LYS A O 1
ATOM 660 N N . GLY A 1 85 ? -9.344 9.488 -6.559 1.00 60.19 85 GLY A N 1
ATOM 661 C CA . GLY A 1 85 ? -8.057 9.412 -5.855 1.00 60.19 85 GLY A CA 1
ATOM 662 C C . GLY A 1 85 ? -6.903 8.846 -6.689 1.00 60.19 85 GLY A C 1
ATOM 663 O O . GLY A 1 85 ? -5.815 8.680 -6.142 1.00 60.19 85 GLY A O 1
ATOM 664 N N . TYR A 1 86 ? -7.123 8.594 -7.987 1.00 66.25 86 TYR A N 1
ATOM 665 C CA . TYR A 1 86 ? -6.106 8.094 -8.910 1.00 66.25 86 TYR A CA 1
ATOM 666 C C . TYR A 1 86 ? -4.887 9.026 -8.992 1.00 66.25 86 TYR A C 1
ATOM 668 O O . TYR A 1 86 ? -5.000 10.203 -9.343 1.00 66.25 86 TYR A O 1
ATOM 676 N N . ARG A 1 87 ? -3.710 8.481 -8.691 1.00 74.94 87 ARG A N 1
ATOM 677 C CA . ARG A 1 87 ? -2.409 9.100 -8.922 1.00 74.94 87 ARG A CA 1
ATOM 678 C C . ARG A 1 87 ? -1.804 8.559 -10.215 1.00 74.94 87 ARG A C 1
ATOM 680 O O . ARG A 1 87 ? -1.959 7.377 -10.520 1.00 74.94 87 ARG A O 1
ATOM 687 N N . PRO A 1 88 ? -1.064 9.393 -10.956 1.00 80.44 88 PRO A N 1
ATOM 688 C CA . PRO A 1 88 ? -0.453 8.957 -12.197 1.00 80.44 88 PRO A CA 1
ATOM 689 C C . PRO A 1 88 ? 0.691 7.967 -11.930 1.00 80.44 88 PRO A C 1
ATOM 691 O O . PRO A 1 88 ? 1.497 8.134 -11.011 1.00 80.44 88 PRO A O 1
ATOM 694 N N . CYS A 1 89 ? 0.762 6.924 -12.758 1.00 85.69 89 CYS A N 1
ATOM 695 C CA . CYS A 1 89 ? 1.711 5.814 -12.625 1.00 85.69 89 CYS A CA 1
ATOM 696 C C . CYS A 1 89 ? 3.189 6.233 -12.652 1.00 85.69 89 CYS A C 1
ATOM 698 O O . CYS A 1 89 ? 4.033 5.517 -12.118 1.00 85.69 89 CYS A O 1
ATOM 700 N N . ASN A 1 90 ? 3.512 7.400 -13.218 1.00 85.38 90 ASN A N 1
ATOM 701 C CA . ASN A 1 90 ? 4.865 7.958 -13.206 1.00 85.38 90 ASN A CA 1
ATOM 702 C C . ASN A 1 90 ? 5.382 8.231 -11.781 1.00 85.38 90 ASN A C 1
ATOM 704 O O . ASN A 1 90 ? 6.554 7.989 -11.517 1.00 85.38 90 ASN A O 1
ATOM 708 N N . GLN A 1 91 ? 4.517 8.645 -10.846 1.00 86.19 91 GLN A N 1
ATOM 709 C CA . GLN A 1 91 ? 4.905 8.847 -9.445 1.00 86.19 91 GLN A CA 1
ATOM 710 C C . GLN A 1 91 ? 5.270 7.523 -8.767 1.00 86.19 91 GLN A C 1
ATOM 712 O O . GLN A 1 91 ? 6.210 7.459 -7.978 1.00 86.19 91 GLN A O 1
ATOM 717 N N . LEU A 1 92 ? 4.533 6.450 -9.070 1.00 86.88 92 LEU A N 1
ATOM 718 C CA . LEU A 1 92 ? 4.840 5.121 -8.544 1.00 86.88 92 LEU A CA 1
ATOM 719 C C . LEU A 1 92 ? 6.109 4.546 -9.179 1.00 86.88 92 LEU A C 1
ATOM 721 O O . LEU A 1 92 ? 6.911 3.922 -8.486 1.00 86.88 92 LEU A O 1
ATOM 725 N N . LEU A 1 93 ? 6.303 4.785 -10.478 1.00 89.50 93 LEU A N 1
ATOM 726 C CA . LEU A 1 93 ? 7.497 4.371 -11.203 1.00 89.50 93 LEU A CA 1
ATOM 727 C C . LEU A 1 93 ? 8.746 5.066 -10.653 1.00 89.50 93 LEU A C 1
ATOM 729 O O . LEU A 1 93 ? 9.752 4.403 -10.427 1.00 89.50 93 LEU A O 1
ATOM 733 N N . GLU A 1 94 ? 8.675 6.366 -10.358 1.00 90.38 94 GLU A N 1
ATOM 734 C CA . GLU A 1 94 ? 9.780 7.098 -9.731 1.00 90.38 94 GLU A CA 1
ATOM 735 C C . GLU A 1 94 ? 10.167 6.481 -8.381 1.00 90.38 94 GLU A C 1
ATOM 737 O O . GLU A 1 94 ? 11.344 6.218 -8.141 1.00 90.38 94 GLU A O 1
ATOM 742 N N . LYS A 1 95 ? 9.181 6.162 -7.531 1.00 87.75 95 LYS A N 1
ATOM 743 C CA . LYS A 1 95 ? 9.416 5.484 -6.244 1.00 87.75 95 LYS A CA 1
ATOM 744 C C . LYS A 1 95 ? 10.019 4.087 -6.404 1.00 87.75 95 LYS A C 1
ATOM 746 O O . LYS A 1 95 ? 10.781 3.653 -5.545 1.00 87.75 95 LYS A O 1
ATOM 751 N N . PHE A 1 96 ? 9.690 3.380 -7.484 1.00 89.81 96 PHE A N 1
ATOM 752 C CA . PHE A 1 96 ? 10.278 2.078 -7.793 1.00 89.81 96 PHE A CA 1
ATOM 753 C C . PHE A 1 96 ? 11.732 2.189 -8.278 1.00 89.81 96 PHE A C 1
ATOM 755 O O . PHE A 1 96 ? 12.578 1.402 -7.853 1.00 89.81 96 PHE A O 1
ATOM 762 N N . LEU A 1 97 ? 12.031 3.158 -9.147 1.00 89.50 97 LEU A N 1
ATOM 763 C CA . LEU A 1 97 ? 13.373 3.360 -9.704 1.00 89.50 97 LEU A CA 1
ATOM 764 C C . LEU A 1 97 ? 14.333 3.984 -8.684 1.00 89.50 97 LEU A C 1
ATOM 766 O O . LEU A 1 97 ? 15.498 3.605 -8.629 1.00 89.50 97 LEU A O 1
ATOM 770 N N . LYS A 1 98 ? 13.841 4.908 -7.853 1.00 88.44 98 LYS A N 1
ATOM 771 C CA . LYS A 1 98 ? 14.616 5.634 -6.838 1.00 88.44 98 LYS A CA 1
ATOM 772 C C . LYS A 1 98 ? 13.964 5.478 -5.458 1.00 88.44 98 LYS A C 1
ATOM 774 O O . LYS A 1 98 ? 13.383 6.435 -4.937 1.00 88.44 98 LYS A O 1
ATOM 779 N N . PRO A 1 99 ? 14.017 4.275 -4.861 1.00 81.88 99 PRO A N 1
ATOM 780 C CA . PRO A 1 99 ? 13.337 4.010 -3.603 1.00 81.88 99 PRO A CA 1
ATOM 781 C C . PRO A 1 99 ? 14.014 4.763 -2.457 1.00 81.88 99 PRO A C 1
ATOM 783 O O . PRO A 1 99 ? 15.139 4.451 -2.074 1.00 81.88 99 PRO A O 1
ATOM 786 N N . LYS A 1 100 ? 13.301 5.727 -1.870 1.00 81.62 100 LYS A N 1
ATOM 787 C CA . LYS A 1 100 ? 13.669 6.290 -0.561 1.00 81.62 100 LYS A CA 1
ATOM 788 C C . LYS A 1 100 ? 13.380 5.301 0.566 1.00 81.62 100 LYS A C 1
ATOM 790 O O . LYS A 1 100 ? 14.051 5.328 1.590 1.00 81.62 100 LYS A O 1
ATOM 795 N N . GLU A 1 101 ? 12.417 4.409 0.346 1.00 77.69 101 GLU A N 1
ATOM 796 C CA . GLU A 1 101 ? 12.043 3.313 1.234 1.00 77.69 101 GLU A CA 1
ATOM 797 C C . GLU A 1 101 ? 12.310 1.952 0.548 1.00 77.69 101 GLU A C 1
ATOM 799 O O . GLU A 1 101 ? 11.399 1.371 -0.049 1.00 77.69 101 GLU A O 1
ATOM 804 N N . PRO A 1 102 ? 13.551 1.418 0.587 1.00 78.62 102 PRO A N 1
ATOM 805 C CA . PRO A 1 102 ? 13.922 0.192 -0.132 1.00 78.62 102 PRO A CA 1
ATOM 806 C C . PRO A 1 102 ? 13.088 -1.038 0.235 1.00 78.62 102 PRO A C 1
ATOM 808 O O . PRO A 1 102 ? 12.828 -1.876 -0.629 1.00 78.62 102 PRO A O 1
ATOM 811 N N . HIS A 1 103 ? 12.621 -1.124 1.484 1.00 75.94 103 HIS A N 1
ATOM 812 C CA . HIS A 1 103 ? 11.766 -2.216 1.956 1.00 75.94 103 HIS A CA 1
ATOM 813 C C . HIS A 1 103 ? 10.430 -2.299 1.188 1.00 75.94 103 HIS A C 1
ATOM 815 O O . HIS A 1 103 ? 9.878 -3.382 1.026 1.00 75.94 103 HIS A O 1
ATOM 821 N N . LEU A 1 104 ? 9.963 -1.194 0.592 1.00 80.12 104 LEU A N 1
ATOM 822 C CA . LEU A 1 104 ? 8.700 -1.130 -0.157 1.00 80.12 104 LEU A CA 1
ATOM 823 C C . LEU A 1 104 ? 8.832 -1.444 -1.650 1.00 80.12 104 LEU A C 1
ATOM 825 O O . LEU A 1 104 ? 7.836 -1.418 -2.376 1.00 80.12 104 LEU A O 1
ATOM 829 N N . ILE A 1 105 ? 10.030 -1.770 -2.145 1.00 85.81 105 ILE A N 1
ATOM 830 C CA . ILE A 1 105 ? 10.267 -1.964 -3.584 1.00 85.81 105 ILE A CA 1
ATOM 831 C C . ILE A 1 105 ? 9.337 -3.020 -4.203 1.00 85.81 105 ILE A C 1
ATOM 833 O O . ILE A 1 105 ? 8.836 -2.853 -5.318 1.00 85.81 105 ILE A O 1
ATOM 837 N N . ASN A 1 106 ? 9.051 -4.091 -3.459 1.00 84.00 106 ASN A N 1
ATOM 838 C CA . ASN A 1 106 ? 8.156 -5.156 -3.900 1.00 84.00 106 ASN A CA 1
ATOM 839 C C . ASN A 1 106 ? 6.694 -4.707 -3.933 1.00 84.00 106 ASN A C 1
ATOM 841 O O . ASN A 1 106 ? 5.945 -5.135 -4.814 1.00 84.00 106 ASN A O 1
ATOM 845 N N . VAL A 1 107 ? 6.295 -3.822 -3.019 1.00 84.50 107 VAL A N 1
ATOM 846 C CA . VAL A 1 107 ? 4.960 -3.221 -3.003 1.00 84.50 107 VAL A CA 1
ATOM 847 C C . VAL A 1 107 ? 4.782 -2.307 -4.216 1.00 84.50 107 VAL A C 1
ATOM 849 O O . VAL A 1 107 ? 3.788 -2.433 -4.935 1.00 84.50 107 VAL A O 1
ATOM 852 N N . TYR A 1 108 ? 5.767 -1.448 -4.509 1.00 88.19 108 TYR A N 1
ATOM 853 C CA . TYR A 1 108 ? 5.747 -0.586 -5.696 1.00 88.19 108 TYR A CA 1
ATOM 854 C C . TYR A 1 108 ? 5.674 -1.405 -6.991 1.00 88.19 108 TYR A C 1
ATOM 856 O O . TYR A 1 108 ? 4.814 -1.142 -7.832 1.00 88.19 108 TYR A O 1
ATOM 864 N N . ARG A 1 109 ? 6.497 -2.458 -7.115 1.00 90.00 109 ARG A N 1
ATOM 865 C CA . ARG A 1 109 ? 6.488 -3.375 -8.268 1.00 90.00 109 ARG A CA 1
ATOM 866 C C . ARG A 1 109 ? 5.116 -4.014 -8.482 1.00 90.00 109 ARG A C 1
ATOM 868 O O . ARG A 1 109 ? 4.586 -3.960 -9.587 1.00 90.00 109 ARG A O 1
ATOM 875 N N . ARG A 1 110 ? 4.527 -4.605 -7.434 1.00 88.31 110 ARG A N 1
ATOM 876 C CA . ARG A 1 110 ? 3.211 -5.264 -7.516 1.00 88.31 110 ARG A CA 1
ATOM 877 C C . ARG A 1 110 ? 2.118 -4.298 -7.974 1.00 88.31 110 ARG A C 1
ATOM 879 O O . ARG A 1 110 ? 1.302 -4.663 -8.815 1.00 88.31 110 ARG A O 1
ATOM 886 N N . ASN A 1 111 ? 2.133 -3.062 -7.480 1.00 86.88 111 ASN A N 1
ATOM 887 C CA . ASN A 1 111 ? 1.148 -2.048 -7.853 1.00 86.88 111 ASN A CA 1
ATOM 888 C C . ASN A 1 111 ? 1.340 -1.519 -9.285 1.00 86.88 111 ASN A C 1
ATOM 890 O O . ASN A 1 111 ? 0.349 -1.337 -9.990 1.00 86.88 111 ASN A O 1
ATOM 894 N N . LEU A 1 112 ? 2.585 -1.345 -9.751 1.00 89.25 112 LEU A N 1
ATOM 895 C CA . LEU A 1 112 ? 2.876 -1.001 -11.151 1.00 89.25 112 LEU A CA 1
ATOM 896 C C . LEU A 1 112 ? 2.370 -2.080 -12.112 1.00 89.25 112 LEU A C 1
ATOM 898 O O . LEU A 1 112 ? 1.754 -1.763 -13.125 1.00 89.25 112 LEU A O 1
ATOM 902 N N . MET A 1 113 ? 2.567 -3.353 -11.768 1.00 91.38 113 MET A N 1
ATOM 903 C CA . MET A 1 113 ? 2.056 -4.455 -12.583 1.00 91.38 113 MET A CA 1
ATOM 904 C C . MET A 1 113 ? 0.523 -4.509 -12.569 1.00 91.38 113 MET A C 1
ATOM 906 O O . MET A 1 113 ? -0.110 -4.641 -13.611 1.00 91.38 113 MET A O 1
ATOM 910 N N . LYS A 1 114 ? -0.089 -4.369 -11.388 1.00 87.50 114 LYS A N 1
ATOM 911 C CA . LYS A 1 114 ? -1.537 -4.530 -11.202 1.00 87.50 114 LYS A CA 1
ATOM 912 C C . LYS A 1 114 ? -2.368 -3.390 -11.791 1.00 87.50 114 LYS A C 1
ATOM 914 O O . LYS A 1 114 ? -3.460 -3.643 -12.291 1.00 87.50 114 LYS A O 1
ATOM 919 N N . TYR A 1 115 ? -1.891 -2.151 -11.689 1.00 86.94 115 TYR A N 1
ATOM 920 C CA . TYR A 1 115 ? -2.689 -0.963 -12.016 1.00 86.94 115 TYR A CA 1
ATOM 921 C C . TYR A 1 115 ? -2.130 -0.126 -13.165 1.00 86.94 115 TYR A C 1
ATOM 923 O O . TYR A 1 115 ? -2.870 0.660 -13.749 1.00 86.94 115 TYR A O 1
ATOM 931 N N . CYS A 1 116 ? -0.848 -0.289 -13.495 1.00 86.12 116 CYS A N 1
ATOM 932 C CA . CYS A 1 116 ? -0.167 0.521 -14.505 1.00 86.12 116 CYS A CA 1
ATOM 933 C C . CYS A 1 116 ? 0.258 -0.275 -15.746 1.00 86.12 116 CYS A C 1
ATOM 935 O O . CYS A 1 116 ? 0.830 0.312 -16.657 1.00 86.12 116 CYS A O 1
ATOM 937 N N . GLY A 1 117 ? -0.018 -1.584 -15.792 1.00 86.94 117 GLY A N 1
ATOM 938 C CA . GLY A 1 117 ? 0.199 -2.424 -16.973 1.00 86.94 117 GLY A CA 1
ATOM 939 C C . GLY A 1 117 ? 1.653 -2.815 -17.246 1.00 86.94 117 GLY A C 1
ATOM 940 O O . GLY A 1 117 ? 1.916 -3.411 -18.283 1.00 86.94 117 GLY A O 1
ATOM 941 N N . TYR A 1 118 ? 2.586 -2.515 -16.338 1.00 90.19 118 TYR A N 1
ATOM 942 C CA . TYR A 1 118 ? 3.985 -2.915 -16.502 1.00 90.19 118 TYR A CA 1
ATOM 943 C C . TYR A 1 118 ? 4.167 -4.423 -16.312 1.00 90.19 118 TYR A C 1
ATOM 945 O O . TYR A 1 118 ? 3.598 -5.030 -15.405 1.00 90.19 118 TYR A O 1
ATOM 953 N N . THR A 1 119 ? 5.048 -5.019 -17.099 1.00 92.81 119 THR A N 1
ATOM 954 C CA . THR A 1 119 ? 5.558 -6.374 -16.880 1.00 92.81 119 THR A CA 1
ATOM 955 C C . THR A 1 119 ? 6.726 -6.374 -15.894 1.00 92.81 119 THR A C 1
ATOM 957 O O . THR A 1 119 ? 7.317 -5.341 -15.560 1.00 92.81 119 THR A O 1
ATOM 960 N N . LYS A 1 120 ? 7.082 -7.561 -15.396 1.00 89.44 120 LYS A N 1
ATOM 961 C CA . LYS A 1 120 ? 8.226 -7.724 -14.494 1.00 89.44 120 LYS A CA 1
ATOM 962 C C . LYS A 1 120 ? 9.531 -7.367 -15.223 1.00 89.44 120 LYS A C 1
ATOM 964 O O . LYS A 1 120 ? 10.390 -6.694 -14.658 1.00 89.44 120 LYS A O 1
ATOM 969 N N . GLU A 1 121 ? 9.644 -7.788 -16.475 1.00 89.94 121 GLU A N 1
ATOM 970 C CA . GLU A 1 121 ? 10.798 -7.650 -17.360 1.00 89.94 121 GLU A CA 1
ATOM 971 C C . GLU A 1 121 ? 11.059 -6.184 -17.724 1.00 89.94 121 GLU A C 1
ATOM 973 O O . GLU A 1 121 ? 12.204 -5.728 -17.658 1.00 89.94 121 GLU A O 1
ATOM 978 N N . GLU A 1 122 ? 10.007 -5.419 -18.031 1.00 89.44 122 GLU A N 1
ATOM 979 C CA . GLU A 1 122 ? 10.104 -3.976 -18.285 1.00 89.44 122 GLU A CA 1
ATOM 980 C C . GLU A 1 122 ? 10.628 -3.233 -17.056 1.00 89.44 122 GLU A C 1
ATOM 982 O O . GLU A 1 122 ? 11.541 -2.415 -17.165 1.00 89.44 122 GLU A O 1
ATOM 987 N N . LEU A 1 123 ? 10.111 -3.555 -15.867 1.00 90.44 123 LEU A N 1
ATOM 988 C CA . LEU A 1 123 ? 10.524 -2.900 -14.626 1.00 90.44 123 LEU A CA 1
ATOM 989 C C . LEU A 1 123 ? 11.991 -3.182 -14.278 1.00 90.44 123 LEU A C 1
ATOM 991 O O . LEU A 1 123 ? 12.717 -2.256 -13.916 1.00 90.44 123 LEU A O 1
ATOM 995 N N . TYR A 1 124 ? 12.461 -4.426 -14.414 1.00 87.69 124 TYR A N 1
ATOM 996 C CA . TYR A 1 124 ? 13.880 -4.733 -14.195 1.00 87.69 124 TYR A CA 1
ATOM 997 C C . TYR A 1 124 ? 14.784 -4.078 -15.239 1.00 87.69 124 TYR A C 1
ATOM 999 O O . TYR A 1 124 ? 15.840 -3.555 -14.884 1.00 87.69 124 TYR A O 1
ATOM 1007 N N . SER A 1 125 ? 14.350 -4.044 -16.500 1.00 87.62 125 SER A N 1
ATOM 1008 C CA . SER A 1 125 ? 15.089 -3.391 -17.584 1.00 87.62 125 SER A CA 1
ATOM 1009 C C . SER A 1 125 ? 15.212 -1.880 -17.376 1.00 87.62 125 SER A C 1
ATOM 1011 O O . SER A 1 125 ? 16.257 -1.303 -17.665 1.00 87.62 125 SER A O 1
ATOM 1013 N N . LEU A 1 126 ? 14.163 -1.231 -16.860 1.00 86.44 126 LEU A N 1
ATOM 1014 C CA . LEU A 1 126 ? 14.185 0.191 -16.505 1.00 86.44 126 LEU A CA 1
ATOM 1015 C C . LEU A 1 126 ? 15.078 0.455 -15.290 1.00 86.44 126 LEU A C 1
ATOM 1017 O O . LEU A 1 126 ? 15.832 1.424 -15.289 1.00 86.44 126 LEU A O 1
ATOM 1021 N N . LYS A 1 127 ? 15.041 -0.418 -14.278 1.00 79.44 127 LYS A N 1
ATOM 1022 C CA . LYS A 1 127 ? 15.871 -0.274 -13.077 1.00 79.44 127 LYS A CA 1
ATOM 1023 C C . LYS A 1 127 ? 17.364 -0.461 -13.362 1.00 79.44 127 LYS A C 1
ATOM 1025 O O . LYS A 1 127 ? 18.162 0.232 -12.760 1.00 79.44 127 LYS A O 1
ATOM 1030 N N . GLY A 1 128 ? 17.746 -1.348 -14.283 1.00 72.56 128 GLY A N 1
ATOM 1031 C CA . GLY A 1 128 ? 19.152 -1.559 -14.661 1.00 72.56 128 GLY A CA 1
ATOM 1032 C C . GLY A 1 128 ? 19.788 -0.421 -15.475 1.00 72.56 128 GLY A C 1
ATOM 1033 O O . GLY A 1 128 ? 20.990 -0.456 -15.720 1.00 72.56 128 GLY A O 1
ATOM 1034 N N . LYS A 1 129 ? 18.997 0.568 -15.914 1.00 65.62 129 LYS A N 1
ATOM 1035 C CA . LYS A 1 129 ? 19.454 1.754 -16.663 1.00 65.62 129 LYS A CA 1
ATOM 1036 C C . LYS A 1 129 ? 19.629 3.002 -15.784 1.00 65.62 129 LYS A C 1
ATOM 1038 O O . LYS A 1 129 ? 20.017 4.046 -16.308 1.00 65.62 129 LYS A O 1
ATOM 1043 N N . HIS A 1 130 ? 19.303 2.910 -14.495 1.00 55.66 130 HIS A N 1
ATOM 1044 C CA . HIS A 1 130 ? 19.321 3.996 -13.513 1.00 55.66 130 HIS A CA 1
ATOM 1045 C C . HIS A 1 130 ? 20.205 3.637 -12.322 1.00 55.66 130 HIS A C 1
ATOM 1047 O O . HIS A 1 130 ? 20.760 4.593 -11.740 1.00 55.66 130 HIS A O 1
#

Organism: Saponaria officinalis (NCBI:txid3572)

Foldseek 3Di:
DDDDPPPVPPVVVLCVLQPPDFCPLVLLQLLCVLVPHPGSVRVCVVVVHDPNPQHPVNSVVSCVVGPVLSSVLVVLLVCLAPDPNDDDLVVLLCCLLPPPPVVNNVSSLVSCVVRVVDDPVNSVVSNVVD

Radius of gyration: 16.66 Å; chains: 1; bounding box: 43×26×44 Å

Secondary structure (DSSP, 8-state):
----------HHHHHHHHTTSS--HHHHHHHHHHTT-SSHHHHHHHHT--GGG--HHHHHHHHHHS-HHHHHHHHHHHHHSSSTTPPPHHHHHHHHHS-SSGGGHHHHHHHHHHHH---HHHHHHHHTT-

=== Feature glossary ===
Feature key, reading from the visual/contextual features back to the raw sequence:

Rendered structure images. Structure images are PyMOL renders from six orthogonal camera directions. Cartoon representation draws helices as coils and strands as arrows; sticks shows the backbone as bonds; surface shows the solvent-excluded envelope. Rainbow coloring maps sequence position to hue (blue→red, N→C); chain coloring assigns a distinct color per polypeptide.

Contact-map, Ramachandran, and PAE plots. Three diagnostic plots accompany the record. The Cα contact map visualizes the tertiary structure as a 2D adjacency matrix (8 Å cutoff, sequence-local contacts suppressed). The Ramachandran plot shows the distribution of backbone (φ, ψ) torsions, with points in the α and β basins reflecting secondary structure content. The PAE plot shows AlphaFold's inter-residue confidence as a color matrix.

InterPro / GO / CATH / organism. The annotation block draws on four external resources. InterPro: which protein families and domains the sequence belongs to. GO: standardized terms for what the protein does, what process it participates in, and where in the cell it acts. CATH: which structural fold it has in the CATH hierarchy. Organism: the species of origin.

Nearest PDB structures. Structural nearest neighbors (via Foldseek easy-search vs the PDB). Reported per hit: target PDB id, E-value, and alignment TM-score. A TM-score above ~0.5 is the conventional threshold for 'same fold'.

Predicted aligned error. Predicted aligned error is AlphaFold's pairwise confidence. Unlike pLDDT (per-residue), PAE is per-residue-pair and captures whether two parts of the structure are correctly placed relative to each other. Units are ångströms of expected positional error.

Solvent-accessible surface area. SASA measures how much of the protein is reachable by solvent. It is computed by rolling a water-sized probe over the atomic surface and summing the exposed area (Å²). Per-residue SASA distinguishes core (buried, low SASA) from surface (exposed, high SASA) residues; total SASA is a whole-molecule size measure.

B-factor. Crystallographic B-factors measure how much each atom's electron density is smeared out, in Å². They rise in mobile loops and surface residues and fall in the buried interior. In AlphaFold models this column is repurposed to hold pLDDT instead.

pLDDT. For AlphaFold models, the B-factor field carries pLDDT — the model's own estimate of local accuracy on a 0–100 scale. Regions with pLDDT<50 should be treated as essentially unmodeled; they often correspond to intrinsically disordered segments.

Backbone torsions (φ/ψ). φ (phi) and ψ (psi) are the two rotatable backbone dihedrals per residue: φ is the C(i-1)–N–Cα–C torsion, ψ is the N–Cα–C–N(i+1) torsion, both in degrees on (−180°, 180°]. α-helical residues cluster near (−60°, −45°); β-strand residues near (−120°, +130°). A Ramachandran plot is simply a scatter of (φ, ψ) for every residue.

Radius of gyration, Cα contacts, bounding box. Radius of gyration (Rg) is the root-mean-square distance of Cα atoms from their centroid — a single number for overall size and compactness. A globular domain of N residues has Rg ≈ 2.2·N^0.38 Å; an extended or disordered chain has a much larger Rg. The Cα contact count is the number of residue pairs whose Cα atoms are within 8 Å and are more than four positions apart in sequence — a standard proxy for tertiary packing density. The bounding box is the smallest axis-aligned box enclosing all Cα atoms.

Secondary structure (3-state, P-SEA). Three-state secondary structure (P-SEA) collapses the eight DSSP classes into helix (a), strand (b), and coil (c). P-SEA assigns these from Cα geometry alone — distances and angles — without requiring backbone oxygens, so it works on any Cα trace.

Secondary structure (8-state, DSSP). Secondary structure is the local, repeating backbone conformation. DSSP classifies it into eight states by reading the hydrogen-bond network: three helix types (H, G, I), two β types (E, B), two non-regular types (T, S), and unstructured coil (-).

Foldseek 3Di. The Foldseek 3Di string encodes local tertiary geomet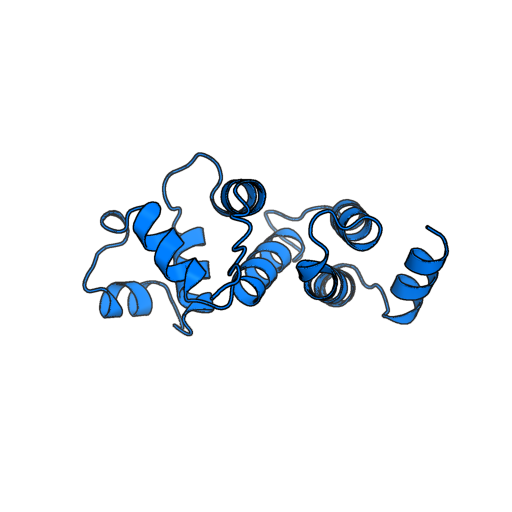ry as a 20-letter alphabet — one character per residue — derived from the relative positions of nearby Cα atoms. Unlike the amino-acid sequence, 3Di is a direct function of the 3D structure, so two proteins with the same fold have similar 3Di strings even at low sequence identity.

mmCIF coordinates. Structure coordinates are given as an mmCIF _atom_site loop: one row per atom with element, residue name, chain id, sequence number, and x/y/z position in Å. Only the four main-chain atoms per residue are included here; side chains are omitted to keep the record compact.

Sequence. This is the polypeptide sequence — one letter per residue, N-terminus first. Length ranges from a few dozen residues for small domains to over a thousand for large multi-domain proteins.